Protein AF-A0A8X7BM58-F1 (afdb_monomer_lite)

Organism: NCBI:txid2747483

Radius of gyration: 26.36 Å; chains: 1; bounding box: 81×56×50 Å

Sequence (132 aa):
MLKPYHKRPELLNVVFVDTEEITEPSELEEEFPYMLTNPNVFDFREIVENNKLKERLDDEQIMQLERLLIKFSAIFSNIPGKTNLVEHDIGLFSDKREQHKPYRMTKRQNEILKAKVERRLKYKIIELGPSE

Foldseek 3Di:
DDDDDDDDDDDDDDDDPPPPDPPPCPPPPPVPPDDPDDQLDDDLVCVCVVVVVVVPDDPVVSVVVVVVCVVCSVVSDPQDDDDPPDDDDDDDPDPDDDDDDDDDDDPVVVVVVVVVVVVCVVSVVDDDDDPD

pLDDT: mean 77.64, std 16.73, range [40.38, 96.5]

Structure (mmCIF, N/CA/C/O backbone):
data_AF-A0A8X7BM58-F1
#
_entry.id   AF-A0A8X7BM58-F1
#
loop_
_atom_site.group_PDB
_atom_site.id
_atom_site.type_symbol
_atom_site.label_atom_id
_atom_site.label_alt_id
_atom_site.label_comp_id
_atom_site.label_asym_id
_atom_site.label_entity_id
_atom_site.label_seq_id
_atom_site.pdbx_PDB_ins_code
_atom_site.Cartn_x
_atom_site.Cartn_y
_atom_site.Cartn_z
_atom_site.occupancy
_atom_site.B_iso_or_equiv
_atom_site.auth_seq_id
_atom_site.auth_comp_id
_atom_site.auth_asym_id
_atom_site.auth_atom_id
_atom_site.pdbx_PDB_model_num
ATOM 1 N N . MET A 1 1 ? 56.334 16.053 -17.375 1.00 64.69 1 MET A N 1
ATOM 2 C CA . MET A 1 1 ? 55.660 17.345 -17.123 1.00 64.69 1 MET A CA 1
ATOM 3 C C . MET A 1 1 ? 54.174 17.087 -16.940 1.00 64.69 1 MET A C 1
ATOM 5 O O . MET A 1 1 ? 53.620 16.311 -17.710 1.00 64.69 1 MET A O 1
ATOM 9 N N . LEU A 1 2 ? 53.558 17.646 -15.894 1.00 69.62 2 LEU A N 1
ATOM 10 C CA . LEU A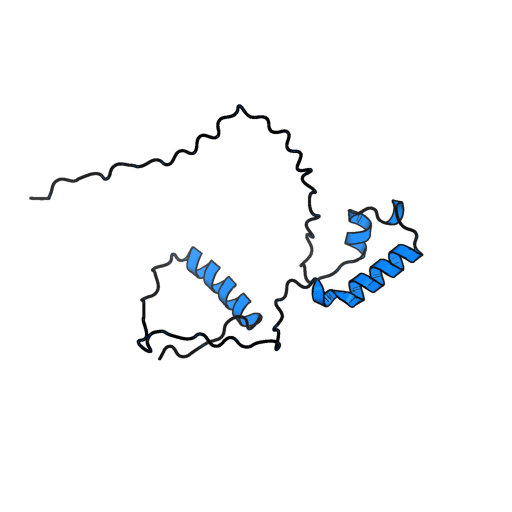 1 2 ? 52.135 17.450 -15.599 1.00 69.62 2 LEU A CA 1
ATOM 11 C C . LEU A 1 2 ? 51.283 18.310 -16.545 1.00 69.62 2 LEU A C 1
ATOM 13 O O . LEU A 1 2 ? 51.672 19.432 -16.865 1.00 69.62 2 LEU A O 1
ATOM 17 N N . LYS A 1 3 ? 50.130 17.799 -16.990 1.00 77.00 3 LYS A N 1
ATOM 18 C CA . LYS A 1 3 ? 49.191 18.600 -17.787 1.00 77.00 3 LYS A CA 1
ATOM 19 C C . LYS A 1 3 ? 48.617 19.746 -16.933 1.00 77.00 3 LYS A C 1
ATOM 21 O O . LYS A 1 3 ? 48.361 19.522 -15.748 1.00 77.00 3 LYS A O 1
ATOM 26 N N . PRO A 1 4 ? 48.402 20.942 -17.512 1.00 72.81 4 PRO A N 1
ATOM 27 C CA . PRO A 1 4 ? 47.807 22.066 -16.799 1.00 72.81 4 PRO A CA 1
ATOM 28 C C . PRO A 1 4 ? 46.365 21.750 -16.387 1.00 72.81 4 PRO A C 1
ATOM 30 O O . PRO A 1 4 ? 45.608 21.119 -17.127 1.00 72.81 4 PRO A O 1
ATOM 33 N N . TYR A 1 5 ? 45.999 22.172 -15.179 1.00 80.19 5 TYR A N 1
ATOM 34 C CA . TYR A 1 5 ? 44.667 21.971 -14.622 1.00 80.19 5 TYR A CA 1
ATOM 35 C C . TYR A 1 5 ? 43.653 22.905 -15.297 1.00 80.19 5 TYR A C 1
ATOM 37 O O . TYR A 1 5 ? 43.830 24.123 -15.309 1.00 80.19 5 TYR A O 1
ATOM 45 N N . HIS A 1 6 ? 42.568 22.340 -15.826 1.00 79.31 6 HIS A N 1
ATOM 46 C CA . HIS A 1 6 ? 41.401 23.096 -16.278 1.00 79.31 6 HIS A CA 1
ATOM 47 C C . HIS A 1 6 ? 40.254 22.911 -15.285 1.00 79.31 6 HIS A C 1
ATOM 49 O O . HIS A 1 6 ? 39.654 21.838 -15.195 1.00 79.31 6 HIS A O 1
ATOM 55 N N . LYS A 1 7 ? 39.972 23.975 -14.522 1.00 77.75 7 LYS A N 1
ATOM 56 C CA . LYS A 1 7 ? 38.853 24.043 -13.579 1.00 77.75 7 LYS A CA 1
ATOM 57 C C . LYS A 1 7 ? 37.540 24.053 -14.370 1.00 77.75 7 LYS A C 1
ATOM 59 O O . LYS A 1 7 ? 37.395 24.841 -15.302 1.00 77.75 7 LYS A O 1
ATOM 64 N N . ARG A 1 8 ? 36.588 23.184 -14.014 1.00 74.00 8 ARG A N 1
ATOM 65 C CA . ARG A 1 8 ? 35.228 23.256 -14.573 1.00 74.00 8 ARG A CA 1
ATOM 66 C C . ARG A 1 8 ? 34.555 24.556 -14.111 1.00 74.00 8 ARG A C 1
ATOM 68 O O . ARG A 1 8 ? 34.732 24.910 -12.945 1.00 74.00 8 ARG A O 1
ATOM 75 N N . PRO A 1 9 ? 33.791 25.244 -14.978 1.00 72.69 9 PRO A N 1
ATOM 76 C CA . PRO A 1 9 ? 32.980 26.376 -14.547 1.00 72.69 9 PRO A CA 1
ATOM 77 C C . PRO A 1 9 ? 31.943 25.893 -13.526 1.00 72.69 9 PRO A C 1
ATOM 79 O O . PRO A 1 9 ? 31.263 24.888 -13.742 1.00 72.69 9 PRO A O 1
ATOM 82 N N . GLU A 1 10 ? 31.867 26.579 -12.389 1.00 70.12 10 GLU A N 1
ATOM 83 C CA . GLU A 1 10 ? 30.881 26.317 -11.342 1.00 70.12 10 GLU A CA 1
ATOM 84 C C . GLU A 1 10 ? 29.543 26.918 -11.796 1.00 70.12 10 GLU A C 1
ATOM 86 O O . GLU A 1 10 ? 29.381 28.134 -11.816 1.00 70.12 10 GLU A O 1
ATOM 91 N N . LEU A 1 11 ? 28.596 26.074 -12.219 1.00 67.81 11 LEU A N 1
ATOM 92 C CA . LEU A 1 11 ? 27.221 26.502 -12.483 1.00 67.81 11 LEU A CA 1
ATOM 93 C C . LEU A 1 11 ? 26.432 26.429 -11.170 1.00 67.81 11 LEU A C 1
ATOM 95 O O . LEU A 1 11 ? 26.078 25.345 -10.706 1.00 67.81 11 LEU A O 1
ATOM 99 N N . LEU A 1 12 ? 26.201 27.589 -10.559 1.00 63.06 12 LEU A N 1
ATOM 100 C CA . LEU A 1 12 ? 25.306 27.771 -9.417 1.00 63.06 12 LEU A CA 1
ATOM 101 C C . LEU A 1 12 ? 23.873 27.935 -9.942 1.00 63.06 12 LEU A C 1
ATOM 103 O O . LEU A 1 12 ? 23.540 28.973 -10.509 1.00 63.06 12 LEU A O 1
ATOM 107 N N . ASN A 1 13 ? 23.022 26.924 -9.752 1.00 59.19 13 ASN A N 1
ATOM 108 C CA . ASN A 1 13 ? 21.579 27.083 -9.941 1.00 59.19 13 ASN A CA 1
ATOM 109 C C . ASN A 1 13 ? 21.016 27.817 -8.722 1.00 59.19 13 ASN A C 1
ATOM 111 O O . ASN A 1 13 ? 20.813 27.209 -7.671 1.00 59.19 13 ASN A O 1
ATOM 115 N N . VAL A 1 14 ? 20.789 29.121 -8.859 1.00 62.94 14 VAL A N 1
ATOM 116 C CA . VAL A 1 14 ? 20.098 29.929 -7.851 1.00 62.94 14 VAL A CA 1
ATOM 117 C C . VAL A 1 14 ? 18.656 30.103 -8.316 1.00 62.94 14 VAL A C 1
ATOM 119 O O . VAL A 1 14 ? 18.414 30.660 -9.384 1.00 62.94 14 VAL A O 1
ATOM 122 N N . VAL A 1 15 ? 17.707 29.578 -7.542 1.00 55.22 15 VAL A N 1
ATOM 123 C CA . VAL A 1 15 ? 16.277 29.846 -7.733 1.00 55.22 15 VAL A CA 1
ATOM 124 C C . VAL A 1 15 ? 15.969 31.119 -6.957 1.00 55.22 15 VAL A C 1
ATOM 126 O O . VAL A 1 15 ? 16.029 31.119 -5.729 1.00 55.22 15 VAL A O 1
ATOM 129 N N . PHE A 1 16 ? 15.699 32.207 -7.673 1.00 49.88 16 PHE A N 1
ATOM 130 C CA . PHE A 1 16 ? 15.193 33.439 -7.083 1.00 49.88 16 PHE A CA 1
ATOM 131 C C . PHE A 1 16 ? 13.675 33.310 -6.982 1.00 49.88 16 PHE A C 1
ATOM 133 O O . PHE A 1 16 ? 12.995 33.144 -7.992 1.00 49.88 16 PHE A O 1
ATOM 140 N N . VAL A 1 17 ? 13.164 33.292 -5.754 1.00 50.97 17 VAL A N 1
ATOM 141 C CA . VAL A 1 17 ? 11.736 33.462 -5.493 1.00 50.97 17 VAL A CA 1
ATOM 142 C C . VAL A 1 17 ? 11.543 34.959 -5.321 1.00 50.97 17 VAL A C 1
ATOM 144 O O . VAL A 1 17 ? 11.919 35.508 -4.286 1.00 50.97 17 VAL A O 1
ATOM 147 N N . ASP A 1 18 ? 11.051 35.619 -6.364 1.00 43.62 18 ASP A N 1
ATOM 148 C CA . ASP A 1 18 ? 10.730 37.041 -6.308 1.00 43.62 18 ASP A CA 1
ATOM 149 C C . ASP A 1 18 ? 9.571 37.240 -5.321 1.00 43.62 18 ASP A C 1
ATOM 151 O O . ASP A 1 18 ? 8.472 36.709 -5.481 1.00 43.62 18 ASP A O 1
ATOM 155 N N . THR A 1 19 ? 9.846 37.963 -4.240 1.00 50.94 19 THR A N 1
ATOM 156 C CA . THR A 1 19 ? 8.959 38.170 -3.089 1.00 50.94 19 THR A CA 1
ATOM 157 C C . THR A 1 19 ? 7.919 39.272 -3.321 1.00 50.94 19 THR A C 1
ATOM 159 O O . THR A 1 19 ? 7.721 40.104 -2.439 1.00 50.94 19 THR A O 1
ATOM 162 N N . GLU A 1 20 ? 7.269 39.326 -4.487 1.00 48.78 20 GLU A N 1
ATOM 163 C CA . GLU A 1 20 ? 6.312 40.408 -4.800 1.00 48.78 20 GLU A CA 1
ATOM 164 C C . GLU A 1 20 ? 4.955 39.969 -5.371 1.00 48.78 20 GLU A C 1
ATOM 166 O O . GLU A 1 20 ? 4.162 40.810 -5.783 1.00 48.78 20 GLU A O 1
ATOM 171 N N . GLU A 1 21 ? 4.593 38.690 -5.273 1.00 42.78 21 GLU A N 1
ATOM 172 C CA . GLU A 1 21 ? 3.189 38.280 -5.387 1.00 42.78 21 GLU A CA 1
ATOM 173 C C . GLU A 1 21 ? 2.755 37.602 -4.090 1.00 42.78 21 GLU A C 1
ATOM 175 O O . GLU A 1 21 ? 2.900 36.395 -3.898 1.00 42.78 21 GLU A O 1
ATOM 180 N N . ILE A 1 22 ? 2.207 38.411 -3.176 1.00 47.62 22 ILE A N 1
ATOM 181 C CA . ILE A 1 22 ? 1.346 37.932 -2.091 1.00 47.62 22 ILE A CA 1
ATOM 182 C C . ILE A 1 22 ? 0.088 37.381 -2.769 1.00 47.62 22 ILE A C 1
ATOM 184 O O . ILE A 1 22 ? -0.941 38.043 -2.878 1.00 47.62 22 ILE A O 1
ATOM 188 N N . THR A 1 23 ? 0.196 36.160 -3.281 1.00 42.28 23 THR A N 1
ATOM 189 C CA . THR A 1 23 ? -0.959 35.284 -3.400 1.00 42.28 23 THR A CA 1
ATOM 190 C C . THR A 1 23 ? -1.319 34.963 -1.961 1.00 42.28 23 THR A C 1
ATOM 192 O O . THR A 1 23 ? -0.532 34.318 -1.267 1.00 42.28 23 THR A O 1
ATOM 195 N N . GLU A 1 24 ? -2.444 35.486 -1.469 1.00 40.38 24 GLU A N 1
ATOM 196 C CA . GLU A 1 24 ? -3.016 34.976 -0.226 1.00 40.38 24 GLU A CA 1
ATOM 197 C C . GLU A 1 24 ? -3.004 33.445 -0.321 1.00 40.38 24 GLU A C 1
ATOM 199 O O . GLU A 1 24 ? -3.549 32.912 -1.298 1.00 40.38 24 GLU A O 1
ATOM 204 N N . PRO A 1 25 ? -2.366 32.720 0.617 1.00 42.34 25 PRO A N 1
ATOM 205 C CA . PRO A 1 25 ? -2.514 31.281 0.683 1.00 42.34 25 PRO A CA 1
ATOM 206 C C . PRO A 1 25 ? -3.969 31.016 1.080 1.00 42.34 25 PRO A C 1
ATOM 208 O O . PRO A 1 25 ? -4.315 30.877 2.244 1.00 42.34 25 PRO A O 1
ATOM 211 N N . SER A 1 26 ? -4.847 30.998 0.079 1.00 45.81 26 SER A N 1
ATOM 212 C CA . SER A 1 26 ? -6.200 30.452 0.168 1.00 45.81 26 SER A CA 1
ATOM 213 C C . SER A 1 26 ? -6.185 28.924 0.102 1.00 45.81 26 SER A C 1
ATOM 215 O O . SER A 1 26 ? -7.222 28.288 -0.050 1.00 45.81 26 SER A O 1
ATOM 217 N N . GLU A 1 27 ? -5.018 28.317 0.286 1.00 49.09 27 GLU A N 1
ATOM 218 C CA . GLU A 1 27 ? -4.933 27.007 0.892 1.00 49.09 27 GLU A CA 1
ATOM 219 C C . GLU A 1 27 ? -5.000 27.259 2.393 1.00 49.09 27 GLU A C 1
ATOM 221 O O . GLU A 1 27 ? -3.999 27.546 3.046 1.00 49.09 27 GLU A O 1
ATOM 226 N N . LEU A 1 28 ? -6.212 27.169 2.949 1.00 47.38 28 LEU A N 1
ATOM 227 C CA . LEU A 1 28 ? -6.327 26.584 4.275 1.00 47.38 28 LEU A CA 1
ATOM 228 C C . LEU A 1 28 ? -5.420 25.352 4.224 1.00 47.38 28 LEU A C 1
ATOM 230 O O . LEU A 1 28 ? -5.743 24.388 3.529 1.00 47.38 28 LEU A O 1
ATOM 234 N N . GLU A 1 29 ? -4.252 25.425 4.865 1.00 49.34 29 GLU A N 1
ATOM 235 C CA . GLU A 1 29 ? -3.528 24.244 5.298 1.00 49.34 29 GLU A CA 1
ATOM 236 C C . GLU A 1 29 ? -4.524 23.534 6.214 1.00 49.34 29 GLU A C 1
ATOM 238 O O . GLU A 1 29 ? -4.571 23.759 7.422 1.00 49.34 29 GLU A O 1
ATOM 243 N N . GLU A 1 30 ? -5.431 22.757 5.618 1.00 52.34 30 GLU A N 1
ATOM 244 C CA . GLU A 1 30 ? -6.153 21.722 6.319 1.00 52.34 30 GLU A CA 1
ATOM 245 C C . GLU A 1 30 ? -5.046 20.796 6.790 1.00 52.34 30 GLU A C 1
ATOM 247 O O . GLU A 1 30 ? -4.539 19.949 6.053 1.00 52.34 30 GLU A O 1
ATOM 252 N N . GLU A 1 31 ? -4.573 21.082 8.000 1.00 47.31 31 GLU A N 1
ATOM 253 C CA . GLU A 1 31 ? -3.573 20.317 8.700 1.00 47.31 31 GLU A CA 1
ATOM 254 C C . GLU A 1 31 ? -4.179 18.933 8.885 1.00 47.31 31 GLU A C 1
ATOM 256 O O . GLU A 1 31 ? -4.954 18.676 9.809 1.00 47.31 31 GLU A O 1
ATOM 261 N N . PHE A 1 32 ? -3.916 18.057 7.914 1.00 42.00 32 PHE A N 1
ATOM 262 C CA . PHE A 1 32 ? -4.392 16.693 7.966 1.00 42.00 32 PHE A CA 1
ATOM 263 C C . PHE A 1 32 ? -3.862 16.106 9.269 1.00 42.00 32 PHE A C 1
ATOM 265 O O . PHE A 1 32 ? -2.641 16.099 9.465 1.00 42.00 32 PHE A O 1
ATOM 272 N N . PRO A 1 33 ? -4.742 15.628 10.165 1.00 48.28 33 PRO A N 1
ATOM 273 C CA . PRO A 1 33 ? -4.319 15.136 11.459 1.00 48.28 33 PRO A CA 1
ATOM 274 C C . PRO A 1 33 ? -3.299 14.017 11.250 1.00 48.28 33 PRO A C 1
ATOM 276 O O . PRO A 1 33 ? -3.603 12.954 10.702 1.00 48.28 33 PRO A O 1
ATOM 279 N N . TYR A 1 34 ? -2.059 14.276 11.653 1.00 43.50 34 TYR A N 1
ATOM 280 C CA . TYR A 1 34 ? -0.985 13.300 11.597 1.00 43.50 34 TYR A CA 1
ATOM 281 C C . TYR A 1 34 ? -1.184 12.319 12.748 1.00 43.50 34 TYR A C 1
ATOM 283 O O . TYR A 1 34 ? -0.945 12.636 13.912 1.00 43.50 34 TYR A O 1
ATOM 291 N N . MET A 1 35 ? -1.636 11.109 12.420 1.00 47.12 35 MET A N 1
ATOM 292 C CA . MET A 1 35 ? -1.708 10.030 13.400 1.00 47.12 35 MET A CA 1
ATOM 293 C C . MET A 1 35 ? -0.280 9.664 13.828 1.00 47.12 35 MET A C 1
ATOM 295 O O . MET A 1 35 ? 0.511 9.158 13.029 1.00 47.12 35 MET A O 1
ATOM 299 N N . LEU A 1 36 ? 0.066 9.958 15.085 1.00 44.94 36 LEU A N 1
ATOM 300 C CA . LEU A 1 36 ? 1.351 9.591 15.702 1.00 44.94 36 LEU A CA 1
ATOM 301 C C . LEU A 1 36 ? 1.434 8.083 15.987 1.00 44.94 36 LEU A C 1
ATOM 303 O O . LEU A 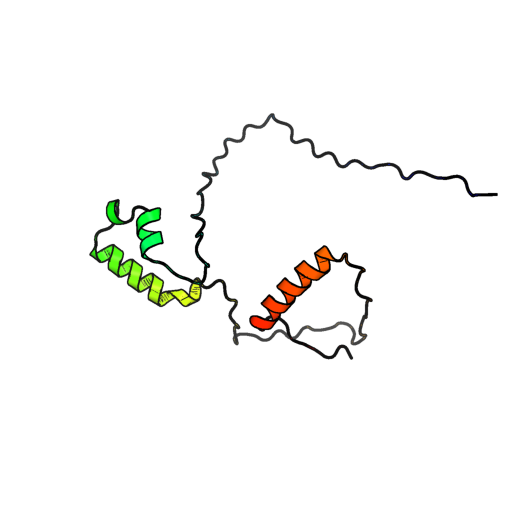1 36 ? 2.511 7.539 16.248 1.00 44.94 36 LEU A O 1
ATOM 307 N N . THR A 1 37 ? 0.294 7.401 15.935 1.00 53.88 37 THR A N 1
ATOM 308 C CA . THR A 1 37 ? 0.168 5.960 16.078 1.00 53.88 37 THR A CA 1
ATOM 309 C C . THR A 1 37 ? 0.658 5.228 14.827 1.00 53.88 37 THR A C 1
ATOM 311 O O . THR A 1 37 ? 0.689 5.751 13.712 1.00 53.88 37 THR A O 1
ATOM 314 N N . ASN A 1 38 ? 1.109 3.979 15.007 1.00 59.00 38 ASN A N 1
ATOM 315 C CA . ASN A 1 38 ? 1.396 3.101 13.873 1.00 59.00 38 ASN A CA 1
ATOM 316 C C . ASN A 1 38 ? 0.142 3.096 12.988 1.00 59.00 38 ASN A C 1
ATOM 318 O O . ASN A 1 38 ? -0.907 2.721 13.493 1.00 59.00 38 ASN A O 1
ATOM 322 N N . PRO A 1 39 ? 0.210 3.457 11.699 1.00 60.12 39 PRO A N 1
ATOM 323 C CA . PRO A 1 39 ? -0.988 3.664 10.885 1.00 60.12 39 PRO A CA 1
ATOM 324 C C . PRO A 1 39 ? -1.826 2.394 10.660 1.00 60.12 39 PRO A C 1
ATOM 326 O O . PRO A 1 39 ? -2.889 2.447 10.059 1.00 60.12 39 PRO A O 1
ATOM 329 N N . ASN A 1 40 ? -1.335 1.235 11.109 1.00 63.56 40 ASN A N 1
ATOM 330 C CA . ASN A 1 40 ? -2.077 -0.027 11.122 1.00 63.56 40 ASN A CA 1
ATOM 331 C C . ASN A 1 40 ? -2.682 -0.367 12.496 1.00 63.56 40 ASN A C 1
ATOM 333 O O . ASN A 1 40 ? -3.273 -1.431 12.653 1.00 63.56 40 ASN A O 1
ATOM 337 N N . VAL A 1 41 ? -2.481 0.485 13.499 1.00 66.94 41 VAL A N 1
ATOM 338 C CA . VAL A 1 41 ? -3.062 0.391 14.837 1.00 66.94 41 VAL A CA 1
ATOM 339 C C . VAL A 1 41 ? -4.118 1.478 14.916 1.00 66.94 41 VAL A C 1
ATOM 341 O O . VAL A 1 41 ? -3.812 2.655 15.051 1.00 66.94 41 VAL A O 1
ATOM 344 N N . PHE A 1 42 ? -5.366 1.060 14.755 1.00 69.88 42 PHE A N 1
ATOM 345 C CA . PHE A 1 42 ? -6.514 1.947 14.775 1.00 69.88 42 PHE A CA 1
ATOM 346 C C . PHE A 1 42 ? -6.957 2.176 16.226 1.00 69.88 42 PHE A C 1
ATOM 348 O O . PHE A 1 42 ? -7.451 1.241 16.860 1.00 69.88 42 PHE A O 1
ATOM 355 N N . ASP A 1 43 ? -6.778 3.393 16.751 1.00 78.88 43 ASP A N 1
ATOM 356 C CA . ASP A 1 43 ? -7.300 3.791 18.063 1.00 78.88 43 ASP A CA 1
ATOM 357 C C . ASP A 1 43 ? -8.469 4.770 17.902 1.00 78.88 43 ASP A C 1
ATOM 359 O O . ASP A 1 43 ? -8.305 5.947 17.580 1.00 78.88 43 ASP A O 1
ATOM 3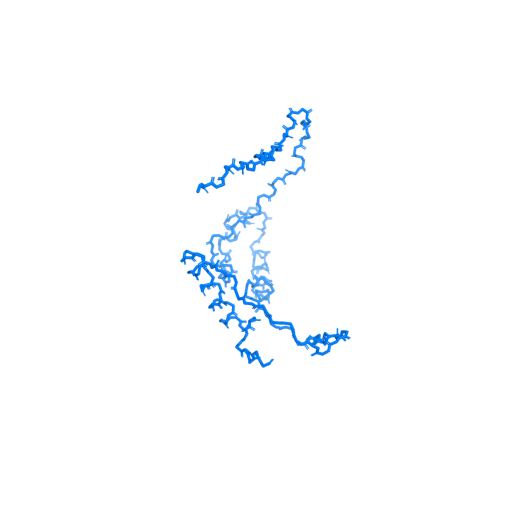63 N N . PHE A 1 44 ? -9.685 4.271 18.128 1.00 81.19 44 PHE A N 1
ATOM 364 C CA . PHE A 1 44 ? -10.893 5.083 18.011 1.00 81.19 44 PHE A CA 1
ATOM 365 C C . PHE A 1 44 ? -10.947 6.209 19.053 1.00 81.19 44 PHE A C 1
ATOM 367 O O . PHE A 1 44 ? -11.524 7.264 18.790 1.00 81.19 44 PHE A O 1
ATOM 374 N N . ARG A 1 45 ? -10.328 6.019 20.226 1.00 82.62 45 ARG A N 1
ATOM 375 C CA . ARG A 1 45 ? -10.345 7.024 21.298 1.00 82.62 45 ARG A CA 1
ATOM 376 C C . ARG A 1 45 ? -9.560 8.262 20.891 1.00 82.62 45 ARG A C 1
ATOM 378 O O . ARG A 1 45 ? -10.072 9.368 21.031 1.00 82.62 45 ARG A O 1
ATOM 385 N N . GLU A 1 46 ? -8.382 8.057 20.304 1.00 82.31 46 GLU A N 1
ATOM 386 C CA . GLU A 1 46 ? -7.538 9.128 19.768 1.00 82.31 46 GLU A CA 1
ATOM 387 C C . GLU A 1 46 ? -8.296 9.955 18.714 1.00 82.31 46 GLU A C 1
ATOM 389 O O . GLU A 1 46 ? -8.280 11.184 18.751 1.00 82.31 46 GLU A O 1
ATOM 394 N N . ILE A 1 47 ? -9.042 9.299 17.818 1.00 81.62 47 ILE A N 1
ATOM 395 C CA . ILE A 1 47 ? -9.841 9.978 16.784 1.00 81.62 47 ILE A CA 1
ATOM 396 C C . ILE A 1 47 ? -10.945 10.841 17.408 1.00 81.62 47 ILE A C 1
ATOM 398 O O . ILE A 1 47 ? -11.148 11.981 16.982 1.00 81.62 47 ILE A O 1
ATOM 402 N N . VAL A 1 48 ? -11.656 10.313 18.408 1.00 83.12 48 VAL A N 1
ATOM 403 C CA . VAL A 1 48 ? -12.738 11.030 19.099 1.00 83.12 48 VAL A CA 1
ATOM 404 C C . VAL A 1 48 ? -12.210 12.256 19.842 1.00 83.12 48 VAL A C 1
ATOM 406 O O . VAL A 1 48 ? -12.840 13.314 19.781 1.00 83.12 48 VAL A O 1
ATOM 409 N N . GLU A 1 49 ? -11.067 12.124 20.514 1.00 85.06 49 GLU A N 1
ATOM 410 C CA . GLU A 1 49 ? -10.447 13.196 21.296 1.00 85.06 49 GLU A CA 1
ATOM 411 C C . GLU A 1 49 ? -9.833 14.280 20.402 1.00 85.06 49 GLU A C 1
ATOM 413 O O . GLU A 1 49 ? -10.185 15.453 20.547 1.00 85.06 49 GLU A O 1
ATOM 418 N N . ASN A 1 50 ? -9.003 13.904 19.423 1.00 84.12 50 ASN A N 1
ATOM 419 C CA . ASN A 1 50 ? -8.311 14.855 18.544 1.00 84.12 50 ASN A CA 1
ATOM 420 C C . ASN A 1 50 ? -9.282 15.707 17.718 1.00 84.12 50 ASN A C 1
ATOM 422 O O . ASN A 1 50 ? -9.028 16.883 17.471 1.00 84.12 50 ASN A O 1
ATOM 426 N N . ASN A 1 51 ? -10.417 15.130 17.318 1.00 82.38 51 ASN A N 1
ATOM 427 C CA . ASN A 1 51 ? -11.415 15.817 16.496 1.00 82.38 51 ASN A CA 1
ATOM 428 C C . ASN A 1 51 ? -12.578 16.406 17.312 1.00 82.38 51 ASN A C 1
ATOM 430 O O . ASN A 1 51 ? -13.530 16.916 16.719 1.00 82.38 51 ASN A O 1
ATOM 434 N N . LYS A 1 52 ? -12.535 16.316 18.652 1.00 86.31 52 LYS A N 1
ATOM 435 C CA . LYS A 1 52 ? -13.603 16.772 19.564 1.00 86.31 52 LYS A CA 1
ATOM 436 C C . LYS A 1 52 ? -14.995 16.285 19.141 1.00 86.31 52 LYS A C 1
ATOM 438 O O . LYS A 1 52 ? -15.974 17.030 19.172 1.00 86.31 52 LYS A O 1
ATOM 443 N N . LEU A 1 53 ? -15.103 15.017 18.729 1.00 84.56 53 LEU A N 1
ATOM 444 C CA . LEU A 1 53 ? -16.326 14.494 18.098 1.00 84.56 53 LEU A CA 1
ATOM 445 C C . LEU A 1 53 ? -17.550 14.550 19.022 1.00 84.56 53 LEU A C 1
ATOM 447 O O . LEU A 1 53 ? -18.662 14.740 18.541 1.00 84.56 53 LEU A O 1
ATOM 451 N N . LYS A 1 54 ? -17.335 14.474 20.340 1.00 87.06 54 LYS A N 1
ATOM 452 C CA . LYS A 1 54 ? -18.386 14.581 21.365 1.00 87.06 54 LYS A CA 1
ATOM 453 C C . LYS A 1 54 ? -19.072 15.950 21.431 1.00 87.06 54 LYS A C 1
ATOM 455 O O . LYS A 1 54 ? -20.150 16.050 21.995 1.00 87.06 54 LYS A O 1
ATOM 460 N N . GLU A 1 55 ? -18.461 17.004 20.890 1.00 90.06 55 GLU A N 1
ATOM 461 C CA . GLU A 1 55 ? -19.078 18.340 20.843 1.00 90.06 55 GLU A CA 1
ATOM 462 C C . GLU A 1 55 ? -20.013 18.505 19.632 1.00 90.06 55 GLU A C 1
ATOM 464 O O . GLU A 1 55 ? -20.822 19.429 19.596 1.00 90.06 55 GLU A O 1
ATOM 469 N N . ARG A 1 56 ? -19.891 17.632 18.619 1.00 90.06 56 ARG A N 1
ATOM 470 C CA . ARG A 1 56 ? -20.544 17.784 17.304 1.00 90.06 56 ARG A CA 1
ATOM 471 C C . ARG A 1 56 ? -21.507 16.654 16.953 1.00 90.06 56 ARG A C 1
ATOM 473 O O . ARG A 1 56 ? -22.360 16.852 16.092 1.00 90.06 56 ARG A O 1
ATOM 480 N N . LEU A 1 57 ? -21.327 15.481 17.550 1.00 90.50 57 LEU A N 1
ATOM 481 C CA . LEU A 1 57 ? -22.067 14.262 17.245 1.00 90.50 57 LEU A CA 1
ATOM 482 C C . LEU A 1 57 ? -22.711 13.705 18.510 1.00 90.50 57 LEU A C 1
ATOM 484 O O . LEU A 1 57 ? -22.142 13.802 19.595 1.00 90.50 57 LEU A O 1
ATOM 488 N N . ASP A 1 58 ? -23.874 13.089 18.334 1.00 92.81 58 ASP A N 1
ATOM 489 C CA . ASP A 1 58 ? -24.547 12.341 19.393 1.00 92.81 58 ASP A CA 1
ATOM 490 C C . ASP A 1 58 ? -23.861 10.986 19.647 1.00 92.81 58 ASP A C 1
ATOM 492 O O . ASP A 1 58 ? -23.187 10.436 18.766 1.00 92.81 58 ASP A O 1
ATOM 496 N N . ASP A 1 59 ? -24.063 10.411 20.831 1.00 90.56 59 ASP A N 1
ATOM 497 C CA . ASP A 1 59 ? -23.432 9.150 21.243 1.00 90.56 59 ASP A CA 1
ATOM 498 C C . ASP A 1 59 ? -23.786 7.997 20.284 1.00 90.56 59 ASP A C 1
ATOM 500 O O . ASP A 1 59 ? -22.928 7.178 19.936 1.00 90.56 59 ASP A O 1
ATOM 504 N N . GLU A 1 60 ? -25.020 7.967 19.765 1.00 93.81 60 GLU A N 1
ATOM 505 C CA . GLU A 1 60 ? -25.426 6.992 18.747 1.00 93.81 60 GLU A CA 1
ATOM 506 C C . GLU A 1 60 ? -24.647 7.155 17.435 1.00 93.81 60 GLU A C 1
ATOM 508 O O . GLU A 1 60 ? -24.248 6.165 16.813 1.00 93.81 60 GLU A O 1
ATOM 513 N N . GLN A 1 61 ? -24.397 8.395 17.009 1.00 90.50 61 GLN A N 1
ATOM 51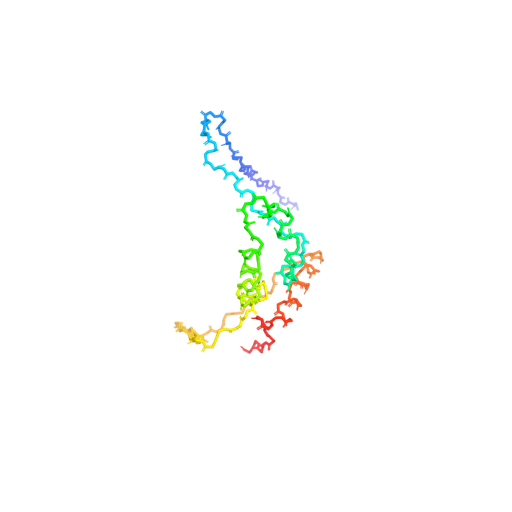4 C CA . GLN A 1 61 ? -23.655 8.690 15.781 1.00 90.50 61 GLN A CA 1
ATOM 515 C C . GLN A 1 61 ? -22.178 8.314 15.929 1.00 90.50 61 GLN A C 1
ATOM 517 O O . GLN A 1 61 ? -21.586 7.755 15.003 1.00 90.50 61 GLN A O 1
ATOM 522 N N . ILE A 1 62 ? -21.597 8.553 17.106 1.00 90.00 62 ILE A N 1
ATOM 523 C CA . ILE A 1 62 ? -20.227 8.142 17.433 1.00 90.00 62 ILE A CA 1
ATOM 524 C C . ILE A 1 62 ? -20.110 6.613 17.391 1.00 90.00 62 ILE A C 1
ATOM 526 O O . ILE A 1 62 ? -19.187 6.086 16.769 1.00 90.00 62 ILE A O 1
ATOM 530 N N . MET A 1 63 ? -21.078 5.883 17.954 1.00 90.19 63 MET A N 1
ATOM 531 C CA . MET A 1 63 ? -21.107 4.417 17.870 1.00 90.19 63 MET A CA 1
ATOM 532 C C . MET A 1 63 ? -21.248 3.902 16.430 1.00 90.19 63 MET A C 1
ATOM 534 O O . MET A 1 63 ? -20.646 2.889 16.060 1.00 90.19 63 MET A O 1
ATOM 538 N N . GLN A 1 64 ? -22.057 4.561 15.597 1.00 92.19 64 GLN A N 1
ATOM 539 C CA . GLN A 1 64 ? -22.183 4.200 14.182 1.00 92.19 64 GLN A CA 1
ATOM 540 C C . GLN A 1 64 ? -20.869 4.420 13.425 1.00 92.19 64 GLN A C 1
ATOM 542 O O . GLN A 1 64 ? -20.467 3.557 12.639 1.00 92.19 64 GLN A O 1
ATOM 547 N N . LEU A 1 65 ? -20.181 5.533 13.695 1.00 89.06 65 LEU A N 1
ATOM 548 C CA . LEU A 1 65 ? -18.874 5.842 13.123 1.00 89.06 65 LEU A CA 1
ATOM 549 C C . LEU A 1 65 ? -17.829 4.791 13.518 1.00 89.06 65 LEU A C 1
ATOM 551 O O . LEU A 1 65 ? -17.116 4.291 12.650 1.00 89.06 65 LEU A O 1
ATOM 555 N N . GLU A 1 66 ? -17.784 4.399 14.793 1.00 87.12 66 GLU A N 1
ATOM 556 C CA . GLU A 1 66 ? -16.886 3.347 15.284 1.00 87.12 66 GLU A CA 1
ATOM 557 C C . GLU A 1 66 ? -17.083 2.038 14.509 1.00 87.12 66 GLU A C 1
ATOM 559 O O . GLU A 1 66 ? -16.135 1.463 13.968 1.00 87.12 66 GLU A O 1
ATOM 564 N N . ARG A 1 67 ? -18.339 1.593 14.376 1.00 89.81 67 ARG A N 1
ATOM 565 C CA . ARG A 1 67 ? -18.681 0.372 13.629 1.00 89.81 67 ARG A CA 1
ATOM 566 C C . ARG A 1 67 ? -18.273 0.462 12.162 1.00 89.81 67 ARG A C 1
ATOM 568 O O . ARG A 1 67 ? -17.809 -0.533 11.602 1.00 89.81 67 ARG A O 1
ATOM 575 N N . LEU A 1 68 ? -18.455 1.623 11.534 1.00 89.25 68 LEU A N 1
ATOM 576 C CA . LEU A 1 68 ? -18.096 1.846 10.135 1.00 89.25 68 LEU A CA 1
ATOM 577 C C . LEU A 1 68 ? -16.580 1.757 9.942 1.00 89.25 68 LEU A C 1
ATOM 579 O O . LEU A 1 68 ? -16.116 1.043 9.051 1.00 89.25 68 LEU A O 1
ATOM 583 N N . LEU A 1 69 ? -15.811 2.420 10.803 1.00 84.38 69 LEU A N 1
ATOM 584 C CA . LEU A 1 69 ? -14.353 2.418 10.730 1.00 84.38 69 LEU A CA 1
ATOM 585 C C . LEU A 1 69 ? -13.765 1.028 11.001 1.00 84.38 69 LEU A C 1
ATOM 587 O O . LEU A 1 69 ? -12.869 0.599 10.278 1.00 84.38 69 LEU A O 1
ATOM 591 N N . ILE A 1 70 ? -14.324 0.269 11.950 1.00 84.19 70 ILE A N 1
ATOM 592 C CA . ILE A 1 70 ? -13.928 -1.130 12.181 1.00 84.19 70 ILE A CA 1
ATOM 593 C C . ILE A 1 70 ? -14.230 -1.987 10.945 1.00 84.19 70 ILE A C 1
ATOM 595 O O . ILE A 1 70 ? -13.365 -2.738 10.484 1.00 84.19 70 ILE A O 1
ATOM 599 N N . LYS A 1 71 ? -15.436 -1.850 10.373 1.00 87.19 71 LYS A N 1
ATOM 600 C CA . LYS A 1 71 ? -15.882 -2.617 9.198 1.00 87.19 71 LYS A CA 1
ATOM 601 C C . LYS A 1 71 ? -14.968 -2.414 7.990 1.00 87.19 71 LYS A C 1
ATOM 603 O O . LYS A 1 71 ? -14.708 -3.368 7.261 1.00 87.19 71 LYS A O 1
ATOM 608 N N . PHE A 1 72 ? -14.488 -1.192 7.781 1.00 83.81 72 PHE A N 1
ATOM 609 C CA . PHE A 1 72 ? -13.638 -0.830 6.646 1.00 83.81 72 PHE A CA 1
ATOM 610 C C . PHE A 1 72 ? -12.164 -0.634 7.022 1.00 83.81 72 PHE A C 1
ATOM 612 O O . PHE A 1 72 ? -11.396 -0.100 6.226 1.00 83.81 72 PHE A O 1
ATOM 619 N N . SER A 1 73 ? -11.738 -1.122 8.190 1.00 79.69 73 SER A N 1
ATOM 620 C CA . SER A 1 73 ? -10.362 -0.977 8.695 1.00 79.69 73 SER A CA 1
ATOM 621 C C . SER A 1 73 ? -9.295 -1.474 7.711 1.00 79.69 73 SER A C 1
ATOM 623 O O . SER A 1 73 ? -8.233 -0.870 7.585 1.00 79.69 73 SER A O 1
ATOM 625 N N . ALA A 1 74 ? -9.598 -2.527 6.948 1.00 76.88 74 ALA A N 1
ATOM 626 C CA . ALA A 1 74 ? -8.702 -3.068 5.928 1.00 76.88 74 ALA A CA 1
ATOM 627 C C . ALA A 1 74 ? -8.426 -2.098 4.760 1.00 76.88 74 ALA A C 1
ATOM 629 O O . ALA A 1 74 ? -7.355 -2.171 4.165 1.00 76.88 74 ALA A O 1
ATOM 630 N N . ILE A 1 75 ? -9.358 -1.191 4.439 1.00 80.00 75 ILE A N 1
ATOM 631 C CA . ILE A 1 75 ? -9.207 -0.209 3.347 1.00 80.00 75 ILE A CA 1
ATOM 632 C C . ILE A 1 75 ? -8.194 0.875 3.730 1.00 80.00 75 ILE A C 1
ATOM 634 O O . ILE A 1 75 ? -7.448 1.354 2.882 1.00 80.00 75 ILE A O 1
ATOM 638 N N . PHE A 1 76 ? -8.140 1.227 5.014 1.00 74.12 76 PHE A N 1
ATOM 639 C CA . PHE A 1 76 ? -7.247 2.259 5.542 1.00 74.12 76 PHE A CA 1
ATOM 640 C C . PHE A 1 76 ? -5.869 1.722 5.949 1.00 74.12 76 PHE A C 1
ATOM 642 O O . PHE A 1 76 ? -5.058 2.458 6.508 1.00 74.12 76 PHE A O 1
ATOM 649 N N . SER A 1 77 ? -5.579 0.441 5.699 1.00 76.19 77 SER A N 1
ATOM 650 C CA . SER A 1 77 ? -4.283 -0.128 6.054 1.00 76.19 77 SER A CA 1
ATOM 651 C C . SER A 1 77 ? -3.173 0.407 5.150 1.00 76.19 77 SER A C 1
ATOM 653 O O . SER A 1 77 ? -3.249 0.351 3.926 1.00 76.19 77 SER A O 1
ATOM 655 N N . ASN A 1 78 ? -2.068 0.821 5.770 1.00 78.12 78 ASN A N 1
ATOM 656 C CA . ASN A 1 78 ? -0.825 1.153 5.073 1.00 78.12 78 ASN A CA 1
ATOM 657 C C . ASN A 1 78 ? 0.024 -0.091 4.746 1.00 78.12 78 ASN A C 1
ATOM 659 O O . ASN A 1 78 ? 1.158 0.031 4.265 1.00 78.12 78 ASN A O 1
ATOM 663 N N . ILE A 1 79 ? -0.479 -1.294 5.043 1.00 81.06 79 ILE A N 1
ATOM 664 C CA . ILE A 1 79 ? 0.115 -2.546 4.583 1.00 81.06 79 ILE A CA 1
ATOM 665 C C . ILE A 1 79 ? -0.377 -2.784 3.155 1.00 81.06 79 ILE A C 1
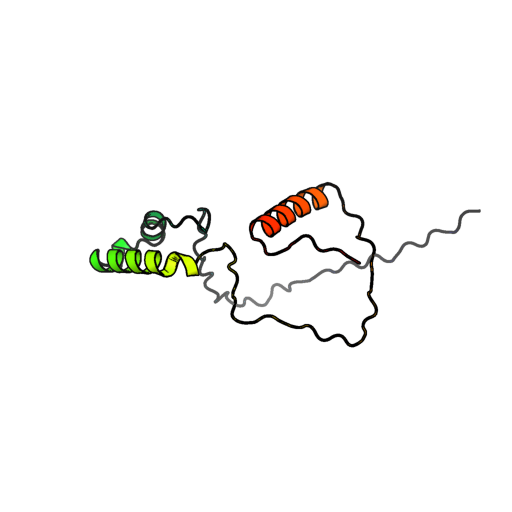ATOM 667 O O . ILE A 1 79 ? -1.578 -2.932 2.940 1.00 81.06 79 ILE A O 1
ATOM 671 N N . PRO A 1 80 ? 0.531 -2.851 2.171 1.00 82.38 80 PRO A N 1
ATOM 672 C CA . PRO A 1 80 ? 0.132 -3.094 0.798 1.00 82.38 80 PRO A CA 1
ATOM 673 C C . PRO A 1 80 ? -0.481 -4.493 0.674 1.00 82.38 80 PRO A C 1
ATOM 675 O O . PRO A 1 80 ? 0.123 -5.488 1.084 1.00 82.38 80 PRO A O 1
ATOM 678 N N . GLY A 1 81 ? -1.684 -4.557 0.105 1.00 80.00 81 GLY A N 1
ATOM 679 C CA . GLY A 1 81 ? -2.323 -5.804 -0.306 1.00 80.00 81 GLY A CA 1
ATOM 680 C C . GLY A 1 81 ? -1.842 -6.274 -1.682 1.00 80.00 81 GLY A C 1
ATOM 681 O O . GLY A 1 81 ? -1.136 -5.559 -2.392 1.00 80.00 81 GLY A O 1
ATOM 682 N N . LYS A 1 82 ? -2.258 -7.481 -2.075 1.00 78.19 82 LYS A N 1
ATOM 683 C CA . LYS A 1 82 ? -2.185 -7.953 -3.464 1.00 78.19 82 LYS A CA 1
ATOM 684 C C . LYS A 1 82 ? -3.594 -8.004 -4.036 1.00 78.19 82 LYS A C 1
ATOM 686 O O . LYS A 1 82 ? -4.516 -8.451 -3.356 1.00 78.19 82 LYS A O 1
ATOM 691 N N . THR A 1 83 ? -3.752 -7.549 -5.270 1.00 76.19 83 THR A N 1
ATOM 692 C CA . THR A 1 83 ? -4.977 -7.736 -6.043 1.00 76.19 83 THR A CA 1
ATOM 693 C C . THR A 1 83 ? -4.743 -8.880 -7.023 1.00 76.19 83 THR A C 1
ATOM 695 O O . THR A 1 83 ? -3.719 -8.924 -7.694 1.00 76.19 83 THR A O 1
ATOM 698 N N . ASN A 1 84 ? -5.691 -9.811 -7.118 1.00 72.19 84 ASN A N 1
ATOM 699 C CA . ASN A 1 84 ? -5.641 -10.903 -8.102 1.00 72.19 84 ASN A CA 1
ATOM 700 C C . ASN A 1 84 ? -6.429 -10.542 -9.373 1.00 72.19 84 ASN A C 1
ATOM 702 O O . ASN A 1 84 ? -6.847 -11.419 -10.120 1.00 72.19 84 ASN A O 1
ATOM 706 N N . LEU A 1 85 ? -6.734 -9.254 -9.560 1.00 78.94 85 LEU A N 1
ATOM 707 C CA . LEU A 1 85 ? -7.653 -8.797 -10.599 1.00 78.94 85 LEU A CA 1
ATOM 708 C C . LEU A 1 85 ? -7.018 -8.865 -11.988 1.00 78.94 85 LEU A C 1
ATOM 710 O O . LEU A 1 85 ? -7.717 -9.162 -12.950 1.00 78.94 85 LEU A O 1
ATOM 714 N N . VAL A 1 86 ? -5.720 -8.565 -12.08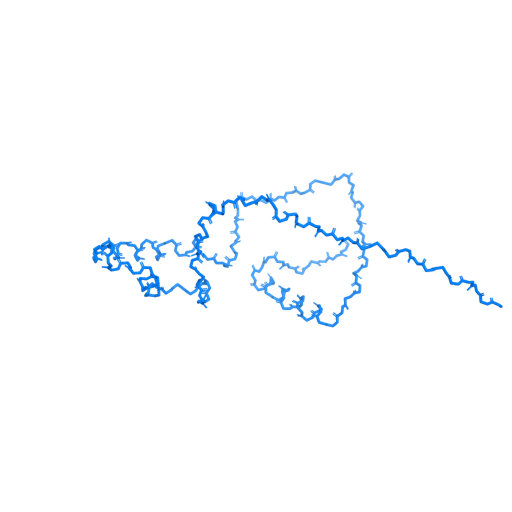6 1.00 83.06 86 VAL A N 1
ATOM 715 C CA . VAL A 1 86 ? -4.992 -8.479 -13.353 1.00 83.06 86 VAL A CA 1
ATOM 716 C C . VAL A 1 86 ? -3.527 -8.830 -13.119 1.00 83.06 86 VAL A C 1
ATOM 718 O O . VAL A 1 86 ? -2.900 -8.312 -12.195 1.00 83.06 86 VAL A O 1
ATOM 721 N N . GLU A 1 87 ? -2.982 -9.672 -13.989 1.00 86.94 87 GLU A N 1
ATOM 722 C CA . GLU A 1 87 ? -1.542 -9.836 -14.170 1.00 86.94 87 GLU A CA 1
ATOM 723 C C . GLU A 1 87 ? -1.138 -9.091 -15.445 1.00 86.94 87 GLU A C 1
ATOM 725 O O . GLU A 1 87 ? -1.830 -9.163 -16.463 1.00 86.94 87 GLU A O 1
ATOM 730 N N . HIS A 1 88 ? -0.050 -8.326 -15.379 1.00 86.69 88 HIS A N 1
ATOM 731 C CA . HIS A 1 88 ? 0.445 -7.571 -16.524 1.00 86.69 88 HIS A CA 1
ATOM 732 C C . HIS A 1 88 ? 1.531 -8.363 -17.241 1.00 86.69 88 HIS A C 1
ATOM 734 O O . HIS A 1 88 ? 2.594 -8.602 -16.670 1.00 86.69 88 HIS A O 1
ATOM 740 N N . ASP A 1 89 ? 1.276 -8.705 -18.501 1.00 91.12 89 ASP A N 1
ATOM 741 C CA . ASP A 1 89 ? 2.317 -9.155 -19.418 1.00 91.12 89 ASP A CA 1
ATOM 742 C C . ASP A 1 89 ? 2.984 -7.934 -20.070 1.00 91.12 89 ASP A C 1
ATOM 744 O O . ASP A 1 89 ? 2.308 -7.042 -20.594 1.00 91.12 89 ASP A O 1
ATOM 748 N N . ILE A 1 90 ? 4.313 -7.856 -19.991 1.00 90.19 90 ILE A N 1
ATOM 749 C CA . ILE A 1 90 ? 5.093 -6.737 -20.528 1.00 90.19 90 ILE A CA 1
ATOM 750 C C . ILE A 1 90 ? 5.672 -7.174 -21.872 1.00 90.19 90 ILE A C 1
ATOM 752 O O . ILE A 1 90 ? 6.691 -7.859 -21.929 1.00 90.19 90 ILE A O 1
ATOM 756 N N . GLY A 1 91 ? 5.041 -6.734 -22.963 1.00 93.19 91 GLY A N 1
ATOM 757 C CA . GLY A 1 91 ? 5.528 -6.991 -24.318 1.00 93.19 91 GLY A CA 1
ATOM 758 C C . GLY A 1 91 ? 6.880 -6.321 -24.585 1.00 93.19 91 GLY A C 1
ATOM 759 O O . GLY A 1 91 ? 7.050 -5.124 -24.347 1.00 93.19 91 GLY A O 1
ATOM 760 N N . LEU A 1 92 ? 7.838 -7.090 -25.105 1.00 93.75 92 LEU A N 1
ATOM 761 C CA . LEU A 1 92 ? 9.180 -6.615 -25.443 1.00 93.75 92 LEU A CA 1
ATOM 762 C C . LEU A 1 92 ? 9.326 -6.408 -26.955 1.00 93.75 92 LEU A C 1
ATOM 764 O O . LEU A 1 92 ? 8.766 -7.147 -27.759 1.00 93.75 92 LEU A O 1
ATOM 768 N N . PHE A 1 93 ? 10.138 -5.425 -27.350 1.00 93.69 93 PHE A N 1
ATOM 769 C CA . PHE A 1 93 ? 10.541 -5.249 -28.754 1.00 93.69 93 PHE A CA 1
ATOM 770 C C . PHE A 1 93 ? 11.671 -6.205 -29.173 1.00 93.69 93 PHE A C 1
ATOM 772 O O . PHE A 1 93 ? 11.917 -6.391 -30.362 1.00 93.69 93 PHE A O 1
ATOM 779 N N . SER A 1 94 ? 12.410 -6.755 -28.206 1.00 93.25 94 SER A N 1
ATOM 780 C CA . SER A 1 94 ? 13.578 -7.613 -28.412 1.00 93.25 94 SER A CA 1
ATOM 781 C C . SER A 1 94 ? 13.827 -8.456 -27.162 1.00 93.25 94 SER A C 1
ATOM 783 O O . SER A 1 94 ? 13.804 -7.922 -26.056 1.00 93.25 94 SER A O 1
ATOM 785 N N . ASP A 1 95 ? 14.175 -9.729 -27.350 1.00 90.31 95 ASP A N 1
ATOM 786 C CA . ASP A 1 95 ? 14.483 -10.674 -26.261 1.00 90.31 95 ASP A CA 1
ATOM 787 C C . ASP A 1 95 ? 15.920 -10.538 -25.720 1.00 90.31 95 ASP A C 1
ATOM 789 O O . ASP A 1 95 ? 16.373 -11.309 -24.869 1.00 90.31 95 ASP A O 1
ATOM 793 N N . LYS A 1 96 ? 16.686 -9.569 -26.236 1.00 92.25 96 LYS A N 1
ATOM 794 C CA . LYS A 1 96 ? 18.037 -9.274 -25.743 1.00 92.25 96 LYS A CA 1
ATOM 795 C C . LYS A 1 96 ? 17.968 -8.716 -24.321 1.00 92.25 96 LYS A C 1
ATOM 797 O O . LYS A 1 96 ? 17.350 -7.681 -24.086 1.00 92.25 96 LYS A O 1
ATOM 802 N N . ARG A 1 97 ? 18.652 -9.385 -23.389 1.00 88.62 97 ARG A N 1
ATOM 803 C CA . ARG A 1 97 ? 18.767 -8.961 -21.988 1.00 88.62 97 ARG A CA 1
ATOM 804 C C . ARG A 1 97 ? 19.845 -7.891 -21.850 1.00 88.62 97 ARG A C 1
ATOM 806 O O . ARG A 1 97 ? 20.980 -8.103 -22.268 1.00 88.62 97 ARG A O 1
ATOM 813 N N . GLU A 1 98 ? 19.499 -6.784 -21.206 1.00 90.06 98 GLU A N 1
ATOM 814 C CA . GLU A 1 98 ? 20.440 -5.717 -20.865 1.00 90.06 98 GLU A CA 1
ATOM 815 C C . GLU A 1 98 ? 20.847 -5.840 -19.393 1.00 90.06 98 GLU A C 1
ATOM 817 O O . GLU A 1 98 ? 20.002 -5.817 -18.496 1.00 90.06 98 GLU A O 1
ATOM 822 N N . GLN A 1 99 ? 22.149 -5.985 -19.134 1.00 89.50 99 GLN A N 1
ATOM 823 C CA . GLN A 1 99 ? 22.687 -6.122 -17.781 1.00 89.50 99 GLN A CA 1
ATOM 824 C C . GLN A 1 99 ? 23.613 -4.955 -17.442 1.00 89.50 99 GLN A C 1
ATOM 826 O O . GLN A 1 99 ? 24.620 -4.706 -18.108 1.00 89.50 99 GLN A O 1
ATOM 831 N N . HIS A 1 100 ? 23.309 -4.273 -16.339 1.00 90.75 100 HIS A N 1
ATOM 832 C CA . HIS A 1 100 ? 24.129 -3.189 -15.814 1.00 90.75 100 HIS A CA 1
ATOM 833 C C . HIS A 1 100 ? 24.692 -3.545 -14.443 1.00 90.75 100 HIS A C 1
ATOM 835 O O . HIS A 1 100 ? 24.010 -4.107 -13.586 1.00 90.75 100 HIS A O 1
ATOM 841 N N . LYS A 1 101 ? 25.955 -3.176 -14.214 1.00 92.25 101 LYS A N 1
ATOM 842 C CA . LYS A 1 101 ? 26.573 -3.322 -12.896 1.00 92.25 101 LYS A CA 1
ATOM 843 C C . LYS A 1 101 ? 25.903 -2.362 -11.904 1.00 92.25 101 LYS A C 1
ATOM 845 O O . LYS A 1 101 ? 25.698 -1.199 -12.259 1.00 92.25 101 LYS A O 1
ATOM 850 N N . PRO A 1 102 ? 25.622 -2.795 -10.661 1.00 92.00 102 PRO A N 1
ATOM 851 C CA . PRO A 1 102 ? 25.099 -1.906 -9.633 1.00 92.00 102 PRO A CA 1
ATOM 852 C C . PRO A 1 102 ? 26.024 -0.711 -9.391 1.00 92.00 102 PRO A C 1
ATOM 854 O O . PRO A 1 102 ? 27.252 -0.848 -9.375 1.00 92.00 102 PRO A O 1
ATOM 857 N N . TYR A 1 103 ? 25.436 0.462 -9.160 1.00 94.31 103 TYR A N 1
ATOM 858 C CA . TYR A 1 103 ? 26.198 1.652 -8.799 1.00 94.31 103 TYR A CA 1
ATOM 859 C C . TYR A 1 103 ? 26.887 1.489 -7.445 1.00 94.31 103 TYR A C 1
ATOM 861 O O . TYR A 1 103 ? 26.400 0.815 -6.535 1.00 94.31 103 TYR A O 1
ATOM 869 N N . ARG A 1 104 ? 28.027 2.165 -7.289 1.00 95.38 104 ARG A N 1
ATOM 870 C CA . ARG A 1 104 ? 28.724 2.223 -6.007 1.00 95.38 104 ARG A CA 1
ATOM 871 C C . ARG A 1 104 ? 27.933 3.092 -5.031 1.00 95.38 104 ARG A C 1
ATOM 873 O O . ARG A 1 104 ? 27.709 4.268 -5.294 1.00 95.38 104 ARG A O 1
ATOM 880 N N . MET A 1 105 ? 27.602 2.521 -3.878 1.00 93.50 105 MET A N 1
ATOM 881 C CA . MET A 1 105 ? 26.853 3.189 -2.812 1.00 93.50 105 MET A CA 1
ATOM 882 C C . MET A 1 105 ? 27.710 3.365 -1.555 1.00 93.50 105 MET A C 1
ATOM 884 O O . MET A 1 105 ? 28.621 2.578 -1.283 1.00 93.50 105 MET A O 1
ATOM 888 N N . THR A 1 106 ? 27.428 4.412 -0.777 1.00 96.50 106 THR A N 1
ATOM 889 C CA . THR A 1 106 ? 28.077 4.643 0.525 1.00 96.50 106 THR A CA 1
ATOM 890 C C . THR A 1 106 ? 27.533 3.694 1.598 1.00 96.50 106 THR A C 1
ATOM 892 O O . THR A 1 106 ? 26.436 3.151 1.467 1.00 96.50 106 THR A O 1
ATOM 895 N N . LYS A 1 107 ? 28.266 3.530 2.710 1.00 94.44 107 LYS A N 1
ATOM 896 C CA . LYS A 1 107 ? 27.841 2.668 3.829 1.00 94.44 107 LYS A CA 1
ATOM 897 C C . LYS A 1 107 ? 26.462 3.063 4.377 1.00 94.44 107 LYS A C 1
ATOM 899 O O . LYS A 1 107 ? 25.584 2.212 4.465 1.00 94.44 107 LYS A O 1
ATOM 904 N N . ARG A 1 108 ? 26.245 4.358 4.643 1.00 93.38 108 ARG A N 1
ATOM 905 C CA . ARG A 1 108 ? 24.957 4.887 5.130 1.00 93.38 108 ARG A CA 1
ATOM 906 C C . ARG A 1 108 ? 23.811 4.578 4.164 1.00 93.38 108 ARG A C 1
ATOM 908 O O . ARG A 1 108 ? 22.736 4.172 4.589 1.00 93.38 108 ARG A O 1
ATOM 915 N N . GLN A 1 109 ? 24.030 4.761 2.862 1.00 91.94 109 GLN A N 1
ATOM 916 C CA . GLN A 1 109 ? 23.007 4.458 1.860 1.00 91.94 109 GLN A CA 1
ATOM 917 C C . GLN A 1 109 ? 22.683 2.961 1.814 1.00 91.94 109 GLN A C 1
ATOM 919 O O . GLN A 1 109 ? 21.511 2.609 1.717 1.00 91.94 109 GLN A O 1
ATOM 924 N N . ASN A 1 110 ? 23.690 2.091 1.937 1.00 92.62 110 ASN A N 1
ATOM 925 C CA . ASN A 1 110 ? 23.482 0.643 1.987 1.00 92.62 110 ASN A CA 1
ATOM 926 C C . ASN A 1 110 ? 22.686 0.206 3.220 1.00 92.62 110 ASN A C 1
ATOM 928 O O . ASN A 1 110 ? 21.810 -0.642 3.094 1.00 92.62 110 ASN A O 1
ATOM 932 N N . GLU A 1 111 ? 22.938 0.792 4.391 1.00 93.38 111 GLU A N 1
ATOM 933 C CA . GLU A 1 111 ? 22.168 0.504 5.610 1.00 93.38 111 GLU A CA 1
ATOM 934 C C . GLU A 1 111 ? 20.692 0.896 5.449 1.00 93.38 111 GLU A C 1
ATOM 936 O O . GLU A 1 111 ? 19.797 0.096 5.730 1.00 93.38 111 GLU A O 1
ATOM 941 N N . ILE A 1 112 ? 20.431 2.089 4.904 1.00 92.12 112 ILE A N 1
ATOM 942 C CA . ILE A 1 112 ? 19.067 2.558 4.611 1.00 92.12 112 ILE A CA 1
ATOM 943 C C . ILE A 1 112 ? 18.389 1.649 3.579 1.00 92.12 112 ILE A C 1
ATOM 945 O O . ILE A 1 112 ? 17.215 1.298 3.725 1.00 92.12 112 ILE A O 1
ATOM 949 N N . LEU A 1 113 ? 19.111 1.272 2.521 1.00 92.81 113 LEU A N 1
ATOM 950 C CA . LEU A 1 113 ? 18.584 0.417 1.465 1.00 92.81 113 LEU A CA 1
ATOM 951 C C . LEU A 1 113 ? 18.253 -0.977 2.001 1.00 92.81 113 LEU A C 1
ATOM 953 O O . LEU A 1 113 ? 17.183 -1.495 1.695 1.00 92.81 113 LEU A O 1
ATOM 957 N N . LYS A 1 114 ? 19.117 -1.547 2.846 1.00 94.62 114 LYS A N 1
ATOM 958 C CA . LYS A 1 114 ? 18.911 -2.857 3.466 1.00 94.62 114 LYS A CA 1
ATOM 959 C C . LYS A 1 114 ? 17.610 -2.897 4.268 1.00 94.62 114 LYS A C 1
ATOM 961 O O . LYS A 1 114 ? 16.774 -3.757 4.005 1.00 94.62 114 LYS A O 1
ATOM 966 N N . ALA A 1 115 ? 17.376 -1.909 5.134 1.00 91.75 115 ALA A N 1
ATOM 967 C CA . ALA A 1 115 ? 16.134 -1.817 5.907 1.00 91.75 115 ALA A CA 1
ATOM 968 C C . ALA A 1 115 ? 14.885 -1.699 5.008 1.00 91.75 115 ALA A C 1
ATOM 970 O O . ALA A 1 115 ? 13.845 -2.308 5.272 1.00 91.75 115 ALA A O 1
ATOM 971 N N . LYS A 1 116 ? 14.976 -0.943 3.904 1.00 92.19 116 LYS A N 1
ATOM 972 C CA . LYS A 1 116 ? 13.880 -0.821 2.926 1.00 92.19 116 LYS A CA 1
ATOM 973 C C . LYS A 1 116 ? 13.620 -2.129 2.173 1.00 92.19 116 LYS A C 1
ATOM 975 O O . LYS A 1 116 ? 12.459 -2.484 1.978 1.00 92.19 116 LYS A O 1
ATOM 980 N N . VAL A 1 117 ? 14.672 -2.832 1.753 1.00 94.62 117 VAL A N 1
ATOM 981 C CA . VAL A 1 117 ? 14.581 -4.126 1.058 1.00 94.62 117 VAL A CA 1
ATOM 982 C C . VAL A 1 117 ? 13.972 -5.181 1.977 1.00 94.62 117 VAL A C 1
ATOM 984 O O . VAL A 1 117 ? 13.016 -5.837 1.577 1.00 94.62 117 VAL A O 1
ATOM 987 N N . GLU A 1 118 ? 14.426 -5.277 3.227 1.00 94.81 118 GLU A N 1
ATOM 988 C CA . GLU A 1 118 ? 13.852 -6.178 4.236 1.00 94.81 118 GLU A CA 1
ATOM 989 C C . GLU A 1 118 ? 12.359 -5.902 4.461 1.00 94.81 118 GLU A C 1
ATOM 991 O O . GLU A 1 118 ? 11.542 -6.825 4.451 1.00 94.81 118 GLU A O 1
ATOM 996 N N . ARG A 1 119 ? 11.970 -4.623 4.571 1.00 91.31 119 ARG A N 1
ATOM 997 C CA . ARG A 1 119 ? 10.556 -4.229 4.672 1.00 91.31 119 ARG A CA 1
ATOM 998 C C . ARG A 1 119 ? 9.751 -4.665 3.443 1.00 91.31 119 ARG A C 1
ATOM 1000 O O . ARG A 1 119 ? 8.635 -5.154 3.594 1.00 91.31 119 ARG A O 1
ATOM 1007 N N . ARG A 1 120 ? 10.284 -4.488 2.231 1.00 91.75 120 ARG A N 1
ATOM 1008 C CA . ARG A 1 120 ? 9.591 -4.872 0.987 1.00 91.75 120 ARG A CA 1
ATOM 1009 C C . ARG A 1 120 ? 9.482 -6.388 0.812 1.00 91.75 120 ARG A C 1
ATOM 1011 O O . ARG A 1 120 ? 8.434 -6.849 0.364 1.00 91.75 120 ARG A O 1
ATOM 1018 N N . LEU A 1 121 ? 10.505 -7.142 1.217 1.00 93.50 121 LEU A N 1
ATOM 1019 C CA . LEU A 1 121 ? 10.482 -8.608 1.269 1.00 93.50 121 LEU A CA 1
ATOM 1020 C C . LEU A 1 121 ? 9.425 -9.108 2.260 1.00 93.50 121 LEU A C 1
ATOM 1022 O O . LEU A 1 121 ? 8.621 -9.970 1.914 1.00 93.50 121 LEU A O 1
ATOM 1026 N N . LYS A 1 122 ? 9.354 -8.511 3.461 1.00 91.69 122 LYS A N 1
ATOM 1027 C CA . LYS A 1 122 ? 8.329 -8.830 4.471 1.00 91.69 122 LYS A CA 1
ATOM 1028 C C . LYS A 1 122 ? 6.908 -8.705 3.912 1.00 91.69 122 LYS A C 1
ATOM 1030 O O . LYS A 1 122 ? 6.065 -9.548 4.202 1.00 91.69 122 LYS A O 1
ATOM 1035 N N . TYR A 1 123 ? 6.652 -7.678 3.100 1.00 89.75 123 TYR A N 1
ATOM 1036 C CA . TYR A 1 123 ? 5.349 -7.449 2.468 1.00 89.75 123 TYR A CA 1
ATOM 1037 C C . TYR A 1 123 ? 5.173 -8.144 1.110 1.00 89.75 123 TYR A C 1
ATOM 1039 O O . TYR A 1 123 ? 4.162 -7.925 0.450 1.00 89.75 123 TYR A O 1
ATOM 1047 N N . LYS A 1 124 ? 6.125 -8.985 0.679 1.00 89.62 124 LYS A N 1
ATOM 1048 C CA . LYS A 1 124 ? 6.069 -9.727 -0.595 1.00 89.62 124 LYS A CA 1
ATOM 1049 C C . LYS A 1 124 ? 5.823 -8.833 -1.823 1.00 89.62 124 LYS A C 1
ATOM 1051 O O . LYS A 1 124 ? 5.188 -9.274 -2.783 1.00 89.62 124 LYS A O 1
ATOM 1056 N N . ILE A 1 125 ? 6.308 -7.587 -1.770 1.00 90.56 125 ILE A N 1
ATOM 1057 C CA . ILE A 1 125 ? 6.311 -6.650 -2.909 1.00 90.56 125 ILE A CA 1
ATOM 1058 C C . ILE A 1 125 ? 7.429 -7.021 -3.888 1.00 90.56 125 ILE A C 1
ATOM 1060 O O . ILE A 1 125 ? 7.286 -6.843 -5.090 1.00 90.56 125 ILE A O 1
ATOM 1064 N N . ILE A 1 126 ? 8.551 -7.510 -3.358 1.00 92.81 126 ILE A N 1
ATOM 1065 C CA . ILE A 1 126 ? 9.695 -7.998 -4.129 1.00 92.81 126 ILE A CA 1
ATOM 1066 C C . ILE A 1 126 ? 10.015 -9.428 -3.703 1.00 92.81 126 ILE A C 1
ATOM 1068 O O . ILE A 1 126 ? 9.722 -9.818 -2.568 1.00 92.81 126 ILE A O 1
ATOM 1072 N N . GLU A 1 127 ? 10.656 -10.172 -4.593 1.00 92.25 127 GLU A N 1
ATOM 1073 C CA . GLU A 1 127 ? 11.116 -11.539 -4.371 1.00 92.25 127 GLU A CA 1
ATOM 1074 C C . GLU A 1 127 ? 12.522 -11.743 -4.945 1.00 92.25 127 GLU A C 1
ATOM 1076 O O . GLU A 1 127 ? 13.037 -10.907 -5.690 1.00 92.25 127 GLU A O 1
ATOM 1081 N N . LEU A 1 128 ? 13.171 -12.832 -4.541 1.00 92.19 128 LEU A N 1
ATOM 1082 C CA . LEU A 1 128 ? 14.468 -13.221 -5.083 1.00 92.19 128 LEU A CA 1
ATOM 1083 C C . LEU A 1 128 ? 14.232 -13.939 -6.412 1.00 92.19 128 LEU A C 1
ATOM 1085 O O . LEU A 1 128 ? 13.661 -15.026 -6.422 1.00 92.19 128 LEU A O 1
ATOM 1089 N N . GLY A 1 129 ? 14.673 -13.333 -7.511 1.00 87.38 129 GLY A N 1
ATOM 1090 C CA . GLY A 1 129 ? 14.610 -13.925 -8.844 1.00 87.38 129 GLY A CA 1
ATOM 1091 C C . GLY A 1 129 ? 16.003 -14.296 -9.363 1.00 87.38 129 GLY A C 1
ATOM 1092 O O . GLY A 1 129 ? 16.971 -13.591 -9.049 1.00 87.38 129 GLY A O 1
ATOM 1093 N N . PRO A 1 130 ? 16.139 -15.376 -10.151 1.00 79.56 130 PRO A N 1
ATOM 1094 C CA . PRO A 1 130 ? 17.353 -15.618 -10.915 1.00 79.56 130 PRO A CA 1
ATOM 1095 C C . PRO A 1 130 ? 17.490 -14.535 -11.990 1.00 79.56 130 PRO A C 1
ATOM 1097 O O . PRO A 1 130 ? 16.563 -14.281 -12.754 1.00 79.56 130 PRO A O 1
ATOM 1100 N N . SER A 1 131 ? 18.652 -13.892 -12.050 1.00 62.22 131 SER A N 1
ATOM 1101 C CA . SER A 1 131 ? 19.005 -13.005 -13.161 1.00 62.22 131 SER A CA 1
ATOM 1102 C C . SER A 1 131 ? 19.816 -13.801 -14.184 1.00 62.22 131 SER A C 1
ATOM 1104 O O . SER A 1 131 ? 21.005 -13.541 -14.355 1.00 62.22 131 SER A O 1
ATOM 1106 N N . GLU A 1 132 ? 19.212 -14.827 -14.786 1.00 52.62 132 GLU A N 1
ATOM 1107 C CA . GLU A 1 132 ? 19.806 -15.515 -15.947 1.00 52.62 132 GLU A CA 1
ATOM 1108 C C . GLU A 1 132 ? 19.664 -14.675 -17.220 1.00 52.62 132 GLU A C 1
ATOM 1110 O O . GLU A 1 132 ? 18.777 -13.789 -17.260 1.00 52.62 132 GLU A O 1
#

Secondary structure (DSSP, 8-state):
-PPPP-PPP---------TT----------------S-TTS--HHHHHHHTTGGGTS-HHHHHHHHHHHHHTTTTT-SSPP---S-PPP---S--PPP--PPPP--HHHHHHHHHHHHHHHHTTSS------